Protein AF-A0A2V8Q129-F1 (afdb_monomer_lite)

Foldseek 3Di:
DDDDDDDDDDDDDDDDDDDDDDDDDDDDPPPPPCPDDVVVVVVVVVVVVVVVVVVVVVPPPPDDVVVVVVLVVLLVVLLVLLVVLLVVLVVCVVVVHDQDPVSCCVSVVSNVVSVVSNCVSVVPDDDPPDPPPPVVVVVVVPDDPNVVSVVVSVVSVVVVVD

Secondary structure (DSSP, 8-state):
-PPPPP-------------------------------HHHHHHHHHHHHHHHHHHHHHT--TT-HHHHHHHHHHHHHHHHHHHHHHHHHHHHHHTT----HHHHHHHHHHHHHHHHHHHHHHTPPPPP--S--HHHHHHHTTS-HHHHHHHHHHHHHHHHH-

Radius of gyration: 33.27 Å; chains: 1; bounding box: 88×64×53 Å

Structure (mmCIF, N/CA/C/O backbone):
data_AF-A0A2V8Q129-F1
#
_entry.id   AF-A0A2V8Q129-F1
#
loop_
_atom_site.group_PDB
_atom_site.id
_atom_site.type_symbol
_atom_site.label_atom_id
_atom_site.label_alt_id
_atom_site.label_comp_id
_atom_site.label_asym_id
_atom_site.label_entity_id
_atom_site.label_seq_id
_atom_site.pdbx_PDB_ins_code
_atom_site.Cartn_x
_atom_site.Cartn_y
_atom_site.Cartn_z
_atom_site.occupancy
_atom_site.B_iso_or_equiv
_atom_site.auth_seq_id
_atom_site.auth_comp_id
_atom_site.auth_asym_id
_atom_site.auth_atom_id
_atom_site.pdbx_PDB_model_num
ATOM 1 N N . MET A 1 1 ? 11.025 58.516 2.956 1.00 50.00 1 MET A N 1
ATOM 2 C CA . MET A 1 1 ? 12.047 57.469 3.205 1.00 50.00 1 MET A CA 1
ATOM 3 C C . MET A 1 1 ? 12.767 57.193 1.883 1.00 50.00 1 MET A C 1
ATOM 5 O O . MET A 1 1 ? 12.090 57.220 0.864 1.00 50.00 1 MET A O 1
ATOM 9 N N . LYS A 1 2 ? 14.103 57.047 1.845 1.00 41.94 2 LYS A N 1
ATOM 10 C CA . LYS A 1 2 ? 14.873 56.906 0.582 1.00 41.94 2 LYS A CA 1
ATOM 11 C C . LYS A 1 2 ? 15.173 55.427 0.267 1.00 41.94 2 LYS A C 1
ATOM 13 O O . LYS A 1 2 ? 15.456 54.692 1.210 1.00 41.94 2 LYS A O 1
ATOM 18 N N . PRO A 1 3 ? 15.188 54.996 -1.009 1.00 53.31 3 PRO A N 1
ATOM 19 C CA . PRO A 1 3 ? 15.648 53.659 -1.384 1.00 53.31 3 PRO A CA 1
ATOM 20 C C . PRO A 1 3 ? 17.183 53.570 -1.344 1.00 53.31 3 PRO A C 1
ATOM 22 O O . PRO A 1 3 ? 17.871 54.454 -1.858 1.00 53.31 3 PRO A O 1
ATOM 25 N N . GLN A 1 4 ? 17.729 52.488 -0.785 1.00 52.31 4 GLN A N 1
ATOM 26 C CA . GLN A 1 4 ? 19.159 52.176 -0.870 1.00 52.31 4 GLN A CA 1
ATOM 27 C C . GLN A 1 4 ? 19.427 51.189 -2.015 1.00 52.31 4 GLN A C 1
ATOM 29 O O . GLN A 1 4 ? 18.889 50.086 -2.033 1.00 52.31 4 GLN A O 1
ATOM 34 N N . LYS A 1 5 ? 20.298 51.574 -2.956 1.00 47.69 5 LYS A N 1
ATOM 35 C CA . LYS A 1 5 ? 20.985 50.637 -3.858 1.00 47.69 5 LYS A CA 1
ATOM 36 C C . LYS A 1 5 ? 22.361 50.334 -3.273 1.00 47.69 5 LYS A C 1
ATOM 38 O O . LYS A 1 5 ? 23.145 51.262 -3.094 1.00 47.69 5 LYS A O 1
ATOM 43 N N . ILE A 1 6 ? 22.672 49.061 -3.049 1.00 58.50 6 ILE A N 1
ATOM 44 C CA . ILE A 1 6 ? 24.037 48.613 -2.743 1.00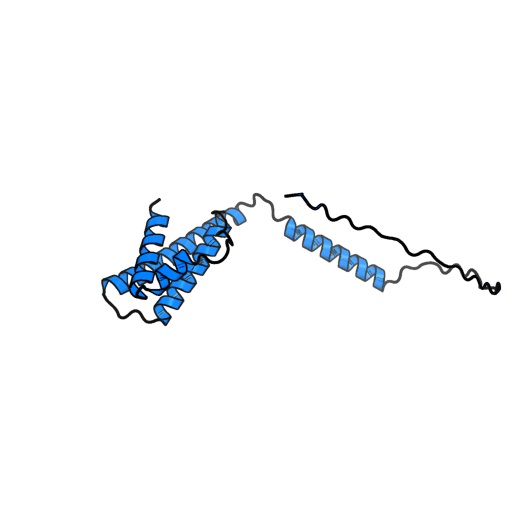 58.50 6 ILE A CA 1
ATOM 45 C C . ILE A 1 6 ? 24.785 48.399 -4.073 1.00 58.50 6 ILE A C 1
ATOM 47 O O . ILE A 1 6 ? 24.209 47.887 -5.034 1.00 58.50 6 ILE A O 1
ATOM 51 N N . LYS A 1 7 ? 26.048 48.838 -4.148 1.00 48.25 7 LYS A N 1
ATOM 52 C CA . LYS A 1 7 ? 26.939 48.701 -5.314 1.00 48.25 7 LYS A CA 1
ATOM 53 C C . LYS A 1 7 ? 28.371 48.405 -4.853 1.00 48.25 7 LYS A C 1
ATOM 55 O O . LYS A 1 7 ? 29.008 49.297 -4.302 1.00 48.25 7 LYS A O 1
ATOM 60 N N . ASN A 1 8 ? 28.893 47.233 -5.208 1.00 46.00 8 ASN A N 1
ATOM 61 C CA . ASN A 1 8 ? 30.296 46.836 -5.034 1.00 46.00 8 ASN A CA 1
ATOM 62 C C . ASN A 1 8 ? 30.810 46.357 -6.421 1.00 46.00 8 ASN A C 1
ATOM 64 O O . ASN A 1 8 ? 30.109 45.558 -7.036 1.00 46.00 8 ASN A O 1
ATOM 68 N N . VAL A 1 9 ? 31.911 46.804 -7.061 1.00 43.75 9 VAL A N 1
ATOM 69 C CA . VAL A 1 9 ? 33.042 47.698 -6.680 1.00 43.75 9 VAL A CA 1
ATOM 70 C C . VAL A 1 9 ? 33.863 47.090 -5.524 1.00 43.75 9 VAL A C 1
ATOM 72 O O . VAL A 1 9 ? 33.269 46.827 -4.491 1.00 43.75 9 VAL A O 1
ATOM 75 N N . PHE A 1 10 ? 35.173 46.786 -5.556 1.00 39.44 10 PHE A N 1
ATOM 76 C CA . PHE A 1 10 ? 36.371 47.043 -6.407 1.00 39.44 10 PHE A CA 1
ATOM 77 C C . PHE A 1 10 ? 37.376 45.869 -6.117 1.00 39.44 10 PHE A C 1
ATOM 79 O O . PHE A 1 10 ? 37.192 45.225 -5.088 1.00 39.44 10 PHE A O 1
ATOM 86 N N . TRP A 1 11 ? 38.460 45.488 -6.822 1.00 39.69 11 TRP A N 1
ATOM 87 C CA . TRP A 1 11 ? 39.117 45.759 -8.127 1.00 39.69 11 TRP A CA 1
ATOM 88 C C . TRP A 1 11 ? 40.119 44.580 -8.413 1.00 39.69 11 TRP A C 1
ATOM 90 O O . TRP A 1 11 ? 40.246 43.720 -7.540 1.00 39.69 11 TRP A O 1
ATOM 100 N N . PRO A 1 12 ? 40.835 44.463 -9.561 1.00 58.78 12 PRO A N 1
ATOM 101 C CA . PRO A 1 12 ? 41.717 43.315 -9.839 1.00 58.78 12 PRO A CA 1
ATOM 102 C C . PRO A 1 12 ? 43.168 43.513 -9.361 1.00 58.78 12 PRO A C 1
ATOM 104 O O . PRO A 1 12 ? 43.667 44.638 -9.315 1.00 58.78 12 PRO A O 1
ATOM 107 N N . TRP A 1 13 ? 43.896 42.413 -9.128 1.00 43.59 13 TRP A N 1
ATOM 108 C CA . TRP A 1 13 ? 45.337 42.449 -8.842 1.00 43.59 13 TRP A CA 1
ATOM 109 C C . TRP A 1 13 ? 46.168 42.135 -10.103 1.00 43.59 13 TRP A C 1
ATOM 111 O O . TRP A 1 13 ? 46.208 41.005 -10.581 1.00 43.59 13 TRP A O 1
ATOM 121 N N . ARG A 1 14 ? 46.850 43.154 -10.641 1.00 42.56 14 ARG A N 1
ATOM 122 C CA . ARG A 1 14 ? 48.117 43.008 -11.394 1.00 42.56 14 ARG A CA 1
ATOM 123 C C . ARG A 1 14 ? 49.211 43.014 -10.310 1.00 42.56 14 ARG A C 1
ATOM 125 O O . ARG A 1 14 ? 49.089 43.826 -9.401 1.00 42.56 14 ARG A O 1
ATOM 132 N N . THR A 1 15 ? 50.239 42.173 -10.269 1.00 47.50 15 THR A N 1
ATOM 133 C CA . THR A 1 15 ? 51.367 41.944 -11.207 1.00 47.50 15 THR A CA 1
ATOM 134 C C . THR A 1 15 ? 52.093 40.636 -10.747 1.00 47.50 15 THR A C 1
ATOM 136 O O . THR A 1 15 ? 51.514 39.907 -9.951 1.00 47.50 15 THR A O 1
ATOM 139 N N . LEU A 1 16 ? 53.291 40.186 -11.161 1.00 49.06 16 LEU A N 1
ATOM 140 C CA . LEU A 1 16 ? 54.468 40.792 -11.810 1.00 49.06 16 LEU A CA 1
ATOM 141 C C . LEU A 1 16 ? 55.318 39.712 -12.528 1.00 49.06 16 LEU A C 1
ATOM 143 O O . LEU A 1 16 ? 55.133 38.520 -12.302 1.00 49.06 16 LEU A O 1
ATOM 147 N N . ILE A 1 17 ? 56.248 40.131 -13.392 1.00 55.72 17 ILE A N 1
ATOM 148 C CA . ILE A 1 17 ? 57.150 39.259 -14.168 1.00 55.72 17 ILE A CA 1
ATOM 149 C C . ILE A 1 17 ? 58.453 39.012 -13.396 1.00 55.72 17 ILE A C 1
ATOM 151 O O . ILE A 1 17 ? 59.057 39.970 -12.921 1.00 55.72 17 ILE A O 1
ATOM 155 N N . ILE A 1 18 ? 58.961 37.775 -13.399 1.00 51.62 18 ILE A N 1
ATOM 156 C CA . ILE A 1 18 ? 60.403 37.502 -13.265 1.00 51.62 18 ILE A CA 1
ATOM 157 C C . ILE A 1 18 ? 60.825 36.563 -14.399 1.00 51.62 18 ILE A C 1
ATOM 159 O O . ILE A 1 18 ? 60.177 35.553 -14.658 1.00 51.62 18 ILE A O 1
ATOM 163 N N . SER A 1 19 ? 61.915 36.918 -15.077 1.00 51.22 19 SER A N 1
ATOM 164 C CA . SER A 1 19 ? 62.529 36.148 -16.160 1.00 51.22 19 SER A CA 1
ATOM 165 C C . SER A 1 19 ? 63.916 35.689 -15.712 1.00 51.22 19 SER A C 1
ATOM 167 O O . SER A 1 19 ? 64.776 36.530 -15.455 1.00 51.22 19 SER A O 1
ATOM 169 N N . ILE A 1 20 ? 64.149 34.378 -15.679 1.00 54.66 20 ILE A N 1
ATOM 170 C CA . ILE A 1 20 ? 65.484 33.774 -15.598 1.00 54.66 20 ILE A CA 1
ATOM 171 C C . ILE A 1 20 ? 65.533 32.687 -16.672 1.00 54.66 20 ILE A C 1
ATOM 173 O O . ILE A 1 20 ? 64.805 31.701 -16.590 1.00 54.66 20 ILE A O 1
ATOM 177 N N . GLY A 1 21 ? 66.363 32.882 -17.695 1.00 46.62 21 GLY A N 1
ATOM 178 C CA . GLY A 1 21 ? 66.637 31.868 -18.712 1.00 46.62 21 GLY A CA 1
ATOM 179 C C . GLY A 1 21 ? 67.988 31.211 -18.458 1.00 46.62 21 GLY A C 1
ATOM 180 O O . GLY A 1 21 ? 68.938 31.901 -18.094 1.00 46.62 21 GLY A O 1
ATOM 181 N N . CYS A 1 22 ? 68.098 29.901 -18.686 1.00 40.12 22 CYS A N 1
ATOM 182 C CA . CYS A 1 22 ? 69.397 29.234 -18.704 1.00 40.12 22 CYS A CA 1
ATOM 183 C C . CYS A 1 22 ? 69.459 28.089 -19.731 1.00 40.12 22 CYS A C 1
ATOM 185 O O . CYS A 1 22 ? 69.041 26.972 -19.455 1.00 40.12 22 CYS A O 1
ATOM 187 N N . TRP A 1 23 ? 70.039 28.430 -20.886 1.00 39.41 23 TRP A N 1
ATOM 188 C CA . TRP A 1 23 ? 70.928 27.610 -21.721 1.00 39.41 23 TRP A CA 1
ATOM 189 C C . TRP A 1 23 ? 70.362 26.388 -22.468 1.00 39.41 23 TRP A C 1
ATOM 191 O O . TRP A 1 23 ? 69.679 25.519 -21.939 1.00 39.41 23 TRP A O 1
ATOM 201 N N . PHE A 1 24 ? 70.756 26.297 -23.741 1.00 47.41 24 PHE A N 1
ATOM 202 C CA . PHE A 1 24 ? 70.586 25.108 -24.568 1.00 47.41 24 PHE A CA 1
ATOM 203 C C . PHE A 1 24 ? 71.578 24.018 -24.146 1.00 47.41 24 PHE A C 1
ATOM 205 O O . PHE A 1 24 ? 72.782 24.263 -24.091 1.00 47.41 24 PHE A O 1
ATOM 212 N N . ALA A 1 25 ? 71.085 22.795 -23.973 1.00 46.53 25 ALA A N 1
ATOM 213 C CA . ALA A 1 25 ? 71.884 21.576 -24.028 1.00 46.53 25 ALA A CA 1
ATOM 214 C C . ALA A 1 25 ? 71.248 20.623 -25.050 1.00 46.53 25 ALA A C 1
ATOM 216 O O . ALA A 1 25 ? 70.024 20.567 -25.177 1.00 46.53 25 ALA A O 1
ATOM 217 N N . PHE A 1 26 ? 72.073 19.900 -25.809 1.00 48.28 26 PHE A N 1
ATOM 218 C CA . PHE A 1 26 ? 71.597 18.962 -26.829 1.00 48.28 26 PHE A CA 1
ATOM 219 C C . PHE A 1 26 ? 70.739 17.844 -26.215 1.00 48.28 26 PHE A C 1
ATOM 221 O O . PHE A 1 26 ? 71.069 17.280 -25.175 1.00 48.28 26 PHE A O 1
ATOM 228 N N . SER A 1 27 ? 69.681 17.451 -26.920 1.00 40.41 27 SER A N 1
ATOM 229 C CA . SER A 1 27 ? 69.039 16.143 -26.769 1.00 40.41 27 SER A CA 1
ATOM 230 C C . SER A 1 27 ? 68.635 15.635 -28.147 1.00 40.41 27 SER A C 1
ATOM 232 O O . SER A 1 27 ? 68.122 16.389 -28.969 1.00 40.41 27 SER A O 1
ATOM 234 N N . VAL A 1 28 ? 68.951 14.371 -28.424 1.00 45.53 28 VAL A N 1
ATOM 235 C CA . VAL A 1 28 ? 68.845 13.778 -29.763 1.00 45.53 28 VAL A CA 1
ATOM 236 C C . VAL A 1 28 ? 67.381 13.546 -30.132 1.00 45.53 28 VAL A C 1
ATOM 238 O O . VAL A 1 28 ? 66.636 12.950 -29.355 1.00 45.53 28 VAL A O 1
ATOM 241 N N . THR A 1 29 ? 66.987 13.923 -31.352 1.00 43.47 29 THR A N 1
ATOM 242 C CA . THR A 1 29 ? 65.701 13.526 -31.945 1.00 43.47 29 THR A CA 1
ATOM 243 C C . THR A 1 29 ? 65.709 12.032 -32.273 1.00 43.47 29 THR A C 1
ATOM 245 O O . THR A 1 29 ? 65.868 11.627 -33.424 1.00 43.47 29 THR A O 1
ATOM 248 N N . ILE A 1 30 ? 65.538 11.188 -31.256 1.00 55.09 30 ILE A N 1
ATOM 249 C CA . ILE A 1 30 ? 65.204 9.781 -31.464 1.00 55.09 30 ILE A CA 1
ATOM 250 C C . ILE A 1 30 ? 63.753 9.746 -31.941 1.00 55.09 30 ILE A C 1
ATOM 252 O O . ILE A 1 30 ? 62.824 9.937 -31.157 1.00 55.09 30 ILE A O 1
ATOM 256 N N . ALA A 1 31 ? 63.560 9.495 -33.236 1.00 53.72 31 ALA A N 1
ATOM 257 C CA . ALA A 1 31 ? 62.256 9.215 -33.826 1.00 53.72 31 ALA A CA 1
ATOM 258 C C . ALA A 1 31 ? 61.772 7.819 -33.387 1.00 53.72 31 ALA A C 1
ATOM 260 O O . ALA A 1 31 ? 61.729 6.873 -34.174 1.00 53.72 31 ALA A O 1
ATOM 261 N N . ALA A 1 32 ? 61.455 7.682 -32.097 1.00 44.16 32 ALA A N 1
ATOM 262 C CA . ALA A 1 32 ? 60.892 6.472 -31.525 1.00 44.16 32 ALA A CA 1
ATOM 263 C C . ALA A 1 32 ? 59.527 6.214 -32.175 1.00 44.16 32 ALA A C 1
ATOM 265 O O . ALA A 1 32 ? 58.574 6.966 -31.970 1.00 44.16 32 ALA A O 1
ATOM 266 N N . GLN A 1 33 ? 59.452 5.166 -32.995 1.00 51.09 33 GLN A N 1
ATOM 267 C CA . GLN A 1 33 ? 58.221 4.776 -33.671 1.00 51.09 33 GLN A CA 1
ATOM 268 C C . GLN A 1 33 ? 57.150 4.479 -32.621 1.00 51.09 33 GLN A C 1
ATOM 270 O O . GLN A 1 33 ? 57.337 3.615 -31.764 1.00 51.09 33 GLN A O 1
ATOM 275 N N . THR A 1 34 ? 56.027 5.196 -32.680 1.00 46.00 34 THR A N 1
ATOM 276 C CA . THR A 1 34 ? 54.927 5.060 -31.720 1.00 46.00 34 THR A CA 1
ATOM 277 C C . THR A 1 34 ? 54.114 3.798 -32.000 1.00 46.00 34 THR A C 1
ATOM 279 O O . THR A 1 34 ? 52.959 3.863 -32.423 1.00 46.00 34 THR A O 1
ATOM 282 N N . VAL A 1 35 ? 54.719 2.635 -31.748 1.00 52.34 35 VAL A N 1
ATOM 283 C CA . VAL A 1 35 ? 53.974 1.401 -31.494 1.00 52.34 35 VAL A CA 1
ATOM 284 C C . VAL A 1 35 ? 53.108 1.681 -30.271 1.00 52.34 35 VAL A C 1
ATOM 286 O O . VAL A 1 35 ? 53.623 1.908 -29.176 1.00 52.34 35 VAL A O 1
ATOM 289 N N . GLY A 1 36 ? 51.796 1.767 -30.486 1.00 59.22 36 GLY A N 1
ATOM 290 C CA . GLY A 1 36 ? 50.847 2.105 -29.434 1.00 59.22 36 GLY A CA 1
ATOM 291 C C . GLY A 1 36 ? 50.945 1.108 -28.285 1.00 59.22 36 GLY A C 1
ATOM 292 O O . GLY A 1 36 ? 50.869 -0.098 -28.504 1.00 59.22 36 GLY A O 1
ATOM 293 N N . ASP A 1 37 ? 51.116 1.631 -27.073 1.00 72.56 37 ASP A N 1
ATOM 294 C CA . ASP A 1 37 ? 51.132 0.866 -25.826 1.00 72.56 37 ASP A CA 1
ATOM 295 C C . ASP A 1 37 ? 49.935 -0.112 -25.787 1.00 72.56 37 ASP A C 1
ATOM 297 O O . ASP A 1 37 ? 48.780 0.339 -25.787 1.00 72.56 37 ASP A O 1
ATOM 301 N N . PRO A 1 38 ? 50.174 -1.440 -25.781 1.00 74.69 38 PRO A N 1
ATOM 302 C CA . PRO A 1 38 ? 49.107 -2.422 -25.922 1.00 74.69 38 PRO A CA 1
ATOM 303 C C . PRO A 1 38 ? 48.134 -2.401 -24.738 1.00 74.69 38 PRO A C 1
ATOM 305 O O . PRO A 1 38 ? 46.965 -2.738 -24.923 1.00 74.69 38 PRO A O 1
ATOM 308 N N . ALA A 1 39 ? 48.560 -1.943 -23.553 1.00 76.94 39 ALA A N 1
ATOM 309 C CA . ALA A 1 39 ? 47.660 -1.768 -22.417 1.00 76.94 39 ALA A CA 1
ATOM 310 C C . ALA A 1 39 ? 46.659 -0.628 -22.669 1.00 76.94 39 ALA A C 1
ATOM 312 O O . ALA A 1 39 ? 45.474 -0.767 -22.371 1.00 76.94 39 ALA A O 1
ATOM 313 N N . LYS A 1 40 ? 47.094 0.472 -23.301 1.00 81.12 40 LYS A N 1
ATOM 314 C CA . LYS A 1 40 ? 46.203 1.585 -23.680 1.00 81.12 40 LYS A CA 1
ATOM 315 C C . LYS A 1 40 ? 45.235 1.189 -24.790 1.00 81.12 40 LYS A C 1
ATOM 317 O O . LYS A 1 40 ? 44.071 1.570 -24.725 1.00 81.12 40 LYS A O 1
ATOM 322 N N . ALA A 1 41 ? 45.684 0.392 -25.761 1.00 81.62 41 ALA A N 1
ATOM 323 C CA . ALA A 1 41 ? 44.808 -0.149 -26.800 1.00 81.62 41 ALA A CA 1
ATOM 324 C C . ALA A 1 41 ? 43.722 -1.076 -26.216 1.00 81.62 41 ALA A C 1
ATOM 326 O O . ALA A 1 41 ? 42.557 -0.975 -26.597 1.00 81.62 41 ALA A O 1
ATOM 327 N N . GLN A 1 42 ? 44.076 -1.936 -25.251 1.00 83.06 42 GLN A N 1
ATOM 328 C CA . GLN A 1 42 ? 43.106 -2.784 -24.549 1.00 83.06 42 GLN A CA 1
ATOM 329 C C . GLN A 1 42 ? 42.130 -1.969 -23.689 1.00 83.06 42 GLN A C 1
ATOM 331 O O . GLN A 1 42 ? 40.931 -2.237 -23.732 1.00 83.06 42 GLN A O 1
ATOM 336 N N . MET A 1 43 ? 42.609 -0.950 -22.966 1.00 85.94 43 MET A N 1
ATOM 337 C CA . MET A 1 43 ? 41.751 -0.086 -22.146 1.00 85.94 43 MET A CA 1
ATOM 338 C C . MET A 1 43 ? 40.749 0.700 -23.008 1.00 85.94 43 MET A C 1
ATOM 340 O O . MET A 1 43 ? 39.558 0.676 -22.727 1.00 85.94 43 MET A O 1
ATOM 344 N N . GLN A 1 44 ? 41.188 1.279 -24.131 1.00 86.44 44 GLN A N 1
ATOM 345 C CA . GLN A 1 44 ? 40.296 1.980 -25.066 1.00 86.44 44 GLN A CA 1
ATOM 346 C C . GLN A 1 44 ? 39.228 1.065 -25.689 1.00 86.44 44 GLN A C 1
ATOM 348 O O . GLN A 1 44 ? 38.096 1.499 -25.905 1.00 86.44 44 GLN A O 1
ATOM 353 N N . GLU A 1 45 ? 39.555 -0.198 -25.978 1.00 87.62 45 GLU A N 1
ATOM 354 C CA . GLU A 1 45 ? 38.580 -1.184 -26.465 1.00 87.62 45 GLU A CA 1
ATOM 355 C C . GLU A 1 45 ? 37.616 -1.647 -25.353 1.00 87.62 45 GLU A C 1
ATOM 357 O O . GLU A 1 45 ? 36.453 -1.938 -25.636 1.00 87.62 45 GLU A O 1
ATOM 362 N N . MET A 1 46 ? 38.051 -1.659 -24.088 1.00 87.50 46 MET A N 1
ATOM 363 C CA . MET A 1 46 ? 37.187 -1.899 -22.927 1.00 87.50 46 MET A CA 1
ATOM 364 C C . MET A 1 46 ? 36.194 -0.744 -22.727 1.00 87.50 46 MET A C 1
ATOM 366 O O . MET A 1 46 ? 34.986 -0.977 -22.790 1.00 87.50 46 MET A O 1
ATOM 370 N N . ASP A 1 47 ? 36.679 0.500 -22.633 1.00 89.25 47 ASP A N 1
ATOM 371 C CA . ASP A 1 47 ? 35.858 1.717 -22.516 1.00 89.25 47 ASP A CA 1
ATOM 372 C C . ASP A 1 47 ? 34.818 1.800 -23.653 1.00 89.25 47 ASP A C 1
ATOM 374 O O . ASP A 1 47 ? 33.641 2.116 -23.456 1.00 89.25 47 ASP A O 1
ATOM 378 N N . ARG A 1 48 ? 35.243 1.459 -24.878 1.00 88.56 48 ARG A N 1
ATOM 379 C CA . ARG A 1 48 ? 34.396 1.397 -26.077 1.00 88.56 48 ARG A CA 1
ATOM 380 C C . ARG A 1 48 ? 33.293 0.341 -25.975 1.00 88.56 48 ARG A C 1
ATOM 382 O O . ARG A 1 48 ? 32.194 0.586 -26.480 1.00 88.56 48 ARG A O 1
ATOM 389 N N . ARG A 1 49 ? 33.555 -0.814 -25.358 1.00 84.56 49 ARG A N 1
ATOM 390 C CA . ARG A 1 49 ? 32.548 -1.864 -25.118 1.00 84.56 49 ARG A CA 1
ATOM 391 C C . ARG A 1 49 ? 31.571 -1.455 -24.024 1.00 84.56 49 ARG A C 1
ATOM 393 O O . ARG A 1 49 ? 30.370 -1.622 -24.219 1.00 84.56 49 ARG A O 1
ATOM 400 N N . GLU A 1 50 ? 32.048 -0.856 -22.936 1.00 84.31 50 GLU A N 1
ATOM 401 C CA . GLU A 1 50 ? 31.188 -0.339 -21.866 1.00 84.31 50 GLU A CA 1
ATOM 402 C C . GLU A 1 50 ? 30.245 0.759 -22.378 1.00 84.31 50 GLU A C 1
ATOM 404 O O . GLU A 1 50 ? 29.032 0.671 -22.178 1.00 84.31 50 GLU A O 1
ATOM 409 N N . MET A 1 51 ? 30.757 1.724 -23.152 1.00 82.50 51 MET A N 1
ATOM 410 C CA . MET A 1 51 ? 29.926 2.736 -23.818 1.00 82.50 51 MET A CA 1
ATOM 411 C C . MET A 1 51 ? 28.879 2.119 -24.757 1.00 82.50 51 MET A C 1
ATOM 413 O O . MET A 1 51 ? 27.731 2.570 -24.780 1.00 82.50 51 MET A O 1
ATOM 417 N N . GLN A 1 52 ? 29.229 1.072 -25.515 1.00 80.62 52 GLN A N 1
ATOM 418 C CA . GLN A 1 52 ? 28.268 0.383 -26.382 1.00 80.62 52 GLN A CA 1
ATOM 419 C C . GLN A 1 52 ? 27.174 -0.324 -25.576 1.00 80.62 52 GLN A C 1
ATOM 421 O O . GLN A 1 52 ? 25.997 -0.121 -25.876 1.00 80.62 52 GLN A O 1
ATOM 426 N N . LEU A 1 53 ? 27.536 -1.084 -24.538 1.00 77.75 53 LEU A N 1
ATOM 427 C CA . LEU A 1 53 ? 26.589 -1.780 -23.661 1.00 77.75 53 LEU A CA 1
ATOM 428 C C . LEU A 1 53 ? 25.649 -0.797 -22.947 1.00 77.75 53 LEU A C 1
ATOM 430 O O . LEU A 1 53 ? 24.434 -0.997 -22.961 1.00 77.75 53 LEU A O 1
ATOM 434 N N . ASN A 1 54 ? 26.177 0.310 -22.420 1.00 73.69 54 ASN A N 1
ATOM 435 C CA . ASN A 1 54 ? 25.368 1.357 -21.797 1.00 73.69 54 ASN A CA 1
ATOM 436 C C . ASN A 1 54 ? 24.391 1.995 -22.810 1.00 73.69 54 ASN A C 1
ATOM 438 O O . ASN A 1 54 ? 23.196 2.122 -22.543 1.00 73.69 54 ASN A O 1
ATOM 442 N N . SER A 1 55 ? 24.857 2.276 -24.036 1.00 67.62 55 SER A N 1
ATOM 443 C CA . SER A 1 55 ? 24.012 2.820 -25.114 1.00 67.62 55 SER A CA 1
ATOM 444 C C . SER A 1 55 ? 22.925 1.857 -25.617 1.00 67.62 55 SER A C 1
ATOM 446 O O . SER A 1 55 ? 21.965 2.296 -26.254 1.00 67.62 55 SER A O 1
ATOM 448 N N . LEU A 1 56 ? 23.064 0.549 -25.366 1.00 65.94 56 LEU A N 1
ATOM 449 C CA . LEU A 1 56 ? 22.030 -0.453 -25.636 1.00 65.94 56 LEU A CA 1
ATOM 450 C C . LEU A 1 56 ? 20.989 -0.494 -24.508 1.00 65.94 56 LEU A C 1
ATOM 452 O O . LEU A 1 56 ? 19.803 -0.641 -24.800 1.00 65.94 56 LEU A O 1
ATOM 456 N N . GLY A 1 57 ? 21.408 -0.290 -23.254 1.00 58.72 57 GLY A N 1
ATOM 457 C CA . GLY A 1 57 ? 20.515 -0.161 -22.098 1.00 58.72 57 GLY A CA 1
ATOM 458 C C . GLY A 1 57 ? 19.577 1.047 -22.197 1.00 58.72 57 GLY A C 1
ATOM 459 O O . GLY A 1 57 ? 18.365 0.903 -22.034 1.00 58.72 57 GLY A O 1
ATOM 460 N N . GLU A 1 58 ? 20.102 2.224 -22.556 1.00 57.88 58 GLU A N 1
ATOM 461 C CA . GLU A 1 58 ? 19.270 3.424 -22.759 1.00 57.88 58 GLU A CA 1
ATOM 462 C C . GLU A 1 58 ? 18.321 3.311 -23.967 1.00 57.88 58 GLU A C 1
ATOM 464 O O . GLU A 1 58 ? 17.256 3.927 -23.985 1.00 57.88 58 GLU A O 1
ATOM 469 N N . LYS A 1 59 ? 18.645 2.470 -24.961 1.00 53.53 59 LYS A N 1
ATOM 470 C CA . LYS A 1 59 ? 17.806 2.220 -26.151 1.00 53.53 59 LYS A CA 1
ATOM 471 C C . LYS A 1 59 ? 16.666 1.219 -25.915 1.00 53.53 59 LYS A C 1
ATOM 473 O O . LYS A 1 59 ? 16.152 0.628 -26.870 1.00 53.53 59 LYS A O 1
ATOM 478 N N . ALA A 1 60 ? 16.204 1.078 -24.673 1.00 56.22 60 ALA A N 1
ATOM 479 C CA . ALA A 1 60 ? 14.924 0.453 -24.357 1.00 56.22 60 ALA A CA 1
ATOM 480 C C . ALA A 1 60 ? 13.793 1.173 -25.121 1.00 56.22 60 ALA A C 1
ATOM 482 O O . ALA A 1 60 ? 13.383 2.275 -24.751 1.00 56.22 60 ALA A O 1
ATOM 483 N N . ARG A 1 61 ? 13.318 0.561 -26.219 1.00 60.06 61 ARG A N 1
ATOM 484 C CA . ARG A 1 61 ? 12.399 1.187 -27.188 1.00 60.06 61 ARG A CA 1
ATOM 485 C C . ARG A 1 61 ? 11.195 1.826 -26.475 1.00 60.06 61 ARG A C 1
ATOM 487 O O . ARG A 1 61 ? 10.571 1.152 -25.655 1.00 60.06 61 ARG A O 1
ATOM 494 N N . PRO A 1 62 ? 10.815 3.077 -26.811 1.00 60.28 62 PRO A N 1
ATOM 495 C CA . PRO A 1 62 ? 9.744 3.787 -26.104 1.00 60.28 62 PRO A CA 1
ATOM 496 C C . PRO A 1 62 ? 8.374 3.098 -26.218 1.00 60.28 62 PRO A C 1
ATOM 498 O O . PRO A 1 62 ? 7.551 3.258 -25.326 1.00 60.28 62 PRO A O 1
ATOM 501 N N . ASN A 1 63 ? 8.171 2.283 -27.262 1.00 65.31 63 ASN A N 1
ATOM 502 C CA . ASN A 1 63 ? 6.979 1.461 -27.485 1.00 65.31 63 ASN A CA 1
ATOM 503 C C . ASN A 1 63 ? 7.324 -0.045 -27.520 1.00 65.31 63 ASN A C 1
ATOM 505 O O . ASN A 1 63 ? 7.055 -0.719 -28.513 1.00 65.31 63 ASN A O 1
ATOM 509 N N . ASP A 1 64 ? 7.953 -0.589 -26.472 1.00 81.62 64 ASP A N 1
ATOM 510 C CA . ASP A 1 64 ? 7.949 -2.046 -26.256 1.00 81.62 64 ASP A CA 1
ATOM 511 C C . ASP A 1 64 ? 6.620 -2.471 -25.592 1.00 81.62 64 ASP A C 1
ATOM 513 O O . ASP A 1 64 ? 6.389 -2.122 -24.427 1.00 81.62 64 ASP A O 1
ATOM 517 N N . PRO A 1 65 ? 5.743 -3.236 -26.277 1.00 84.88 65 PRO A N 1
ATOM 518 C CA . PRO A 1 65 ? 4.476 -3.677 -25.700 1.00 84.88 65 PRO A CA 1
ATOM 519 C C . PRO A 1 65 ? 4.662 -4.602 -24.490 1.00 84.88 65 PRO A C 1
ATOM 521 O O . PRO A 1 65 ? 3.802 -4.611 -23.614 1.00 84.88 65 PRO A O 1
ATOM 524 N N . LYS A 1 66 ? 5.784 -5.334 -24.375 1.00 87.38 66 LYS A N 1
ATOM 525 C CA . LYS A 1 66 ? 6.058 -6.169 -23.192 1.00 87.38 66 LYS A CA 1
ATOM 526 C C . LYS A 1 66 ? 6.324 -5.315 -21.957 1.00 87.38 66 LYS A C 1
ATOM 528 O O . LYS A 1 66 ? 5.819 -5.622 -20.881 1.00 87.38 66 LYS A O 1
ATOM 533 N N . ARG A 1 67 ? 7.066 -4.214 -22.117 1.00 84.62 67 ARG A N 1
ATOM 534 C CA . ARG A 1 67 ? 7.291 -3.222 -21.057 1.00 84.62 67 ARG A CA 1
ATOM 535 C C . ARG A 1 67 ? 5.989 -2.530 -20.652 1.00 84.62 67 ARG A C 1
ATOM 537 O O . ARG A 1 67 ? 5.753 -2.358 -19.4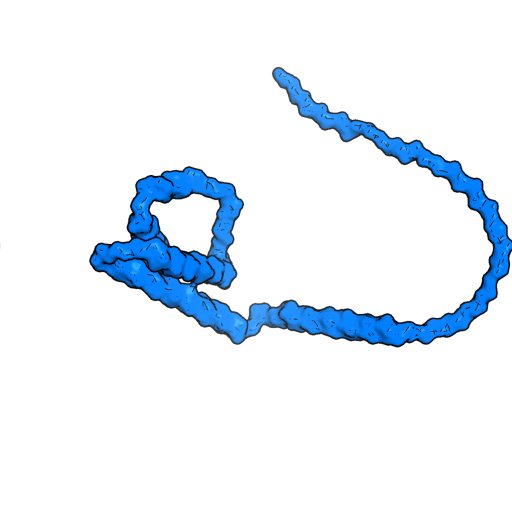60 1.00 84.62 67 ARG A O 1
ATOM 544 N N . ALA A 1 68 ? 5.147 -2.168 -21.621 1.00 85.81 68 ALA A N 1
ATOM 545 C CA . ALA A 1 68 ? 3.836 -1.581 -21.348 1.00 85.81 68 ALA A CA 1
ATOM 546 C C . ALA A 1 68 ? 2.931 -2.549 -20.563 1.00 85.81 68 ALA A C 1
ATOM 548 O O . ALA A 1 68 ? 2.375 -2.154 -19.540 1.00 85.81 68 ALA A O 1
ATOM 549 N N . GLN A 1 69 ? 2.855 -3.821 -20.977 1.00 89.44 69 GLN A N 1
ATOM 550 C CA . GLN A 1 69 ? 2.091 -4.848 -20.265 1.00 89.44 69 GLN A CA 1
ATOM 551 C C . GLN A 1 69 ? 2.613 -5.048 -18.836 1.00 89.44 69 GLN A C 1
ATOM 553 O O . GLN A 1 69 ? 1.843 -4.902 -17.896 1.00 89.44 69 GLN A O 1
ATOM 558 N N . ALA A 1 70 ? 3.923 -5.244 -18.649 1.00 90.00 70 ALA A N 1
ATOM 559 C CA . ALA A 1 70 ? 4.513 -5.437 -17.322 1.00 90.00 70 ALA A CA 1
ATOM 560 C C . ALA A 1 70 ? 4.291 -4.240 -16.370 1.00 90.00 70 ALA A C 1
ATOM 562 O O . ALA A 1 70 ? 4.178 -4.423 -15.158 1.00 90.00 70 ALA A O 1
ATOM 563 N N . MET A 1 71 ? 4.196 -3.012 -16.897 1.00 89.94 71 MET A N 1
ATOM 564 C CA . MET A 1 71 ? 3.801 -1.842 -16.102 1.00 89.94 71 MET A CA 1
ATOM 565 C C . MET A 1 71 ? 2.321 -1.885 -15.694 1.00 89.94 71 MET A C 1
ATOM 567 O O . MET A 1 71 ? 2.008 -1.536 -14.557 1.00 89.94 71 MET A O 1
ATOM 571 N N . MET A 1 72 ? 1.423 -2.336 -16.576 1.00 92.00 72 MET A N 1
ATOM 572 C CA . MET A 1 72 ? -0.000 -2.512 -16.254 1.00 92.00 72 MET A CA 1
ATOM 573 C C . MET A 1 72 ? -0.228 -3.669 -15.274 1.00 92.00 72 MET A C 1
ATOM 575 O O . MET A 1 72 ? -1.013 -3.522 -14.341 1.00 92.00 72 MET A O 1
ATOM 579 N N . ASP A 1 73 ? 0.516 -4.768 -15.412 1.00 94.69 73 ASP A N 1
ATOM 580 C CA . ASP A 1 73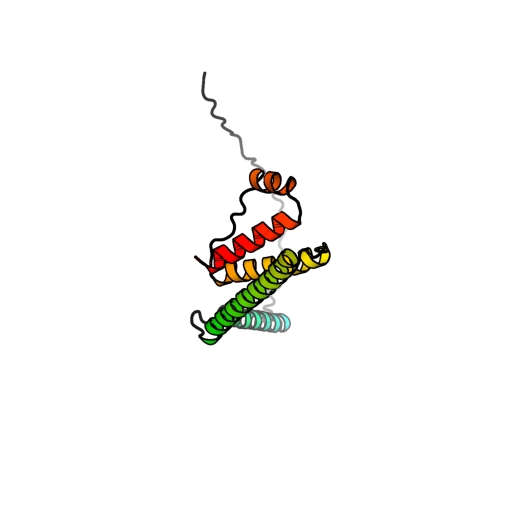 ? 0.500 -5.897 -14.475 1.00 94.69 73 ASP A CA 1
ATOM 581 C C . ASP A 1 73 ? 0.956 -5.451 -13.073 1.00 94.69 73 ASP A C 1
ATOM 583 O O . ASP A 1 73 ? 0.317 -5.778 -12.073 1.00 94.69 73 ASP A O 1
ATOM 587 N N . GLN A 1 74 ? 2.021 -4.638 -12.991 1.00 94.06 74 GLN A N 1
ATOM 588 C CA . GLN A 1 74 ? 2.498 -4.057 -11.731 1.00 94.06 74 GLN A CA 1
ATOM 589 C C . GLN A 1 74 ? 1.457 -3.123 -11.094 1.00 94.06 74 GLN A C 1
ATOM 591 O O . GLN A 1 74 ? 1.238 -3.184 -9.884 1.00 94.06 74 GLN A O 1
ATOM 596 N N . VAL A 1 75 ? 0.813 -2.267 -11.897 1.00 95.06 75 VAL A N 1
ATOM 597 C CA . VAL A 1 75 ? -0.274 -1.385 -11.442 1.00 95.06 75 VAL A CA 1
ATOM 598 C C . VAL A 1 75 ? -1.446 -2.214 -10.906 1.00 95.06 75 VAL A C 1
ATOM 600 O O . VAL A 1 75 ? -1.932 -1.945 -9.808 1.00 95.06 75 VAL A O 1
ATOM 603 N N . GLY A 1 76 ? -1.853 -3.260 -11.630 1.00 95.56 76 GLY A N 1
ATOM 604 C CA . GLY A 1 76 ? -2.893 -4.192 -11.197 1.00 95.56 76 GLY A CA 1
ATOM 605 C C . GLY A 1 76 ? -2.552 -4.891 -9.879 1.00 95.56 76 GLY A C 1
ATOM 606 O O . GLY A 1 76 ? -3.397 -4.936 -8.983 1.00 95.56 76 GLY A O 1
ATOM 607 N N . GLU A 1 77 ? -1.314 -5.377 -9.716 1.00 97.38 77 GLU A N 1
ATOM 608 C CA . GLU A 1 77 ? -0.866 -5.976 -8.453 1.00 97.38 77 GLU A CA 1
ATOM 609 C C . GLU A 1 77 ? -0.945 -4.964 -7.304 1.00 97.38 77 GLU A C 1
ATOM 611 O O . GLU A 1 77 ? -1.526 -5.265 -6.265 1.00 97.38 77 GLU A O 1
ATOM 616 N N . ASP A 1 78 ? -0.406 -3.754 -7.477 1.00 96.62 78 ASP A N 1
ATOM 617 C CA . ASP A 1 78 ? -0.360 -2.758 -6.404 1.00 96.62 78 ASP A CA 1
ATOM 618 C C . ASP A 1 78 ? -1.755 -2.315 -5.949 1.00 96.62 78 ASP A C 1
ATOM 620 O O . ASP A 1 78 ? -1.997 -2.253 -4.741 1.00 96.62 78 ASP A O 1
ATOM 624 N N . PHE A 1 79 ? -2.694 -2.098 -6.878 1.00 95.56 79 PHE A N 1
ATOM 625 C CA . PHE A 1 79 ? -4.099 -1.850 -6.536 1.00 95.56 79 PHE A CA 1
ATOM 626 C C . PHE A 1 79 ? -4.701 -3.012 -5.732 1.00 95.56 79 PHE A C 1
ATOM 628 O O . PHE A 1 79 ? -5.296 -2.785 -4.677 1.00 95.56 79 PHE A O 1
ATOM 635 N N . GLN A 1 80 ? -4.508 -4.262 -6.169 1.00 97.25 80 GLN A N 1
ATOM 636 C CA . GLN A 1 80 ? -5.025 -5.439 -5.457 1.00 97.25 80 GLN A CA 1
ATOM 637 C C . GLN A 1 80 ? -4.398 -5.606 -4.062 1.00 97.25 80 GLN A C 1
ATOM 639 O O . GLN A 1 80 ? -5.101 -5.938 -3.104 1.00 97.25 80 GLN A O 1
ATOM 644 N N . ARG A 1 81 ? -3.099 -5.318 -3.896 1.00 97.94 81 ARG A N 1
ATOM 645 C CA . ARG A 1 81 ? -2.425 -5.334 -2.584 1.00 97.94 81 ARG A CA 1
ATOM 646 C C . ARG A 1 81 ? -2.972 -4.251 -1.649 1.00 97.94 81 ARG A C 1
ATOM 648 O O . ARG A 1 81 ? -3.236 -4.555 -0.486 1.00 97.94 81 ARG A O 1
ATOM 655 N N . ILE A 1 82 ? -3.183 -3.026 -2.143 1.00 97.69 82 ILE A N 1
ATOM 656 C CA . ILE A 1 82 ? -3.777 -1.924 -1.362 1.00 97.69 82 ILE A CA 1
ATOM 657 C C . ILE A 1 82 ? -5.198 -2.286 -0.924 1.00 97.69 82 ILE A C 1
ATOM 659 O O . ILE A 1 82 ? -5.498 -2.200 0.264 1.00 97.69 82 ILE A O 1
ATOM 663 N N . LEU A 1 83 ? -6.045 -2.758 -1.846 1.00 96.62 83 LEU A N 1
ATOM 664 C CA . LEU A 1 83 ? -7.414 -3.188 -1.542 1.00 96.62 83 LEU A CA 1
ATOM 665 C C . LEU A 1 83 ? -7.448 -4.347 -0.535 1.00 96.62 83 LEU A C 1
ATOM 667 O O . LEU A 1 83 ? -8.285 -4.356 0.366 1.00 96.62 83 LEU A O 1
ATOM 671 N N . THR A 1 84 ? -6.510 -5.293 -0.627 1.00 97.94 84 THR A N 1
ATOM 672 C CA . THR A 1 84 ? -6.389 -6.396 0.339 1.00 97.94 84 THR A CA 1
ATOM 673 C C . THR A 1 84 ? -6.084 -5.874 1.746 1.00 97.94 84 THR A C 1
ATOM 675 O O . THR A 1 84 ? -6.806 -6.211 2.685 1.00 97.94 84 THR A O 1
ATOM 678 N N . ARG A 1 85 ? -5.077 -4.999 1.900 1.00 97.62 85 ARG A N 1
ATOM 679 C CA . ARG A 1 85 ? -4.726 -4.399 3.202 1.00 97.62 85 ARG A CA 1
ATOM 680 C C . ARG A 1 85 ? -5.823 -3.478 3.742 1.00 97.62 85 ARG A C 1
ATOM 682 O O . ARG A 1 85 ? -6.130 -3.537 4.927 1.00 97.62 85 ARG A O 1
ATOM 689 N N . HIS A 1 86 ? -6.471 -2.690 2.885 1.00 96.56 86 HIS A N 1
ATOM 690 C CA . HIS A 1 86 ? -7.656 -1.905 3.241 1.00 96.56 86 HIS A CA 1
ATOM 691 C C . HIS A 1 86 ? -8.767 -2.802 3.810 1.00 96.56 86 HIS A C 1
ATOM 693 O O . HIS A 1 86 ? -9.262 -2.550 4.904 1.00 96.56 86 HIS A O 1
ATOM 699 N N . ASN A 1 87 ? -9.093 -3.908 3.135 1.00 96.81 87 ASN A N 1
ATOM 700 C CA . ASN A 1 87 ? -10.107 -4.854 3.601 1.00 96.81 87 ASN A CA 1
ATOM 701 C C . ASN A 1 87 ? -9.718 -5.559 4.913 1.00 96.81 87 ASN A C 1
ATOM 703 O O . ASN A 1 87 ? -10.594 -5.933 5.688 1.00 96.81 87 ASN A O 1
ATOM 707 N N . GLU A 1 88 ? -8.433 -5.786 5.187 1.00 96.00 88 GLU A N 1
ATOM 708 C CA . GLU A 1 88 ? -7.954 -6.275 6.492 1.00 96.00 88 GLU A CA 1
ATOM 709 C C . GLU A 1 88 ? -8.169 -5.232 7.601 1.00 96.00 88 GLU A C 1
ATOM 711 O O . GLU A 1 88 ? -8.779 -5.558 8.620 1.00 96.00 88 GLU A O 1
ATOM 716 N N . LEU A 1 89 ? -7.759 -3.977 7.379 1.00 95.94 89 LEU A N 1
ATOM 717 C CA . LEU A 1 89 ? -7.948 -2.870 8.326 1.00 95.94 89 LEU A CA 1
ATOM 718 C C . LEU A 1 89 ? -9.437 -2.621 8.622 1.00 95.94 89 LEU A C 1
ATOM 720 O O . LEU A 1 89 ? -9.835 -2.580 9.786 1.00 95.94 89 LEU A O 1
ATOM 724 N N . VAL A 1 90 ? -10.277 -2.535 7.583 1.00 95.75 90 VAL A N 1
ATOM 725 C CA . VAL A 1 90 ? -11.731 -2.335 7.710 1.00 95.75 90 VAL A CA 1
ATOM 726 C C . VAL A 1 90 ? -12.388 -3.472 8.498 1.00 95.75 90 VAL A C 1
ATOM 728 O O . VAL A 1 90 ? -13.207 -3.202 9.373 1.00 95.75 90 VAL A O 1
ATOM 731 N N . ARG A 1 91 ? -12.011 -4.738 8.257 1.00 95.69 91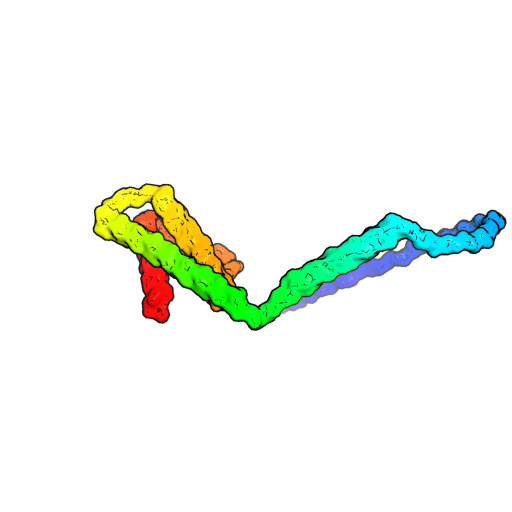 ARG A N 1
ATOM 732 C CA . ARG A 1 91 ? -12.550 -5.882 9.019 1.00 95.69 91 ARG A CA 1
ATOM 733 C C . ARG A 1 91 ? -12.126 -5.854 10.487 1.00 95.69 91 ARG A C 1
ATOM 735 O O . ARG A 1 91 ? -12.967 -6.102 11.347 1.00 95.69 91 ARG A O 1
ATOM 742 N N . ALA A 1 92 ? -10.871 -5.515 10.785 1.00 93.50 92 ALA A N 1
ATOM 743 C CA . ALA A 1 92 ? -10.388 -5.412 12.162 1.00 93.50 92 ALA A CA 1
ATOM 744 C C . ALA A 1 92 ? -11.078 -4.265 12.933 1.00 93.50 92 ALA A C 1
ATOM 746 O O . ALA A 1 92 ? -11.501 -4.454 14.075 1.00 93.50 92 ALA A O 1
ATOM 747 N N . ILE A 1 93 ? -11.282 -3.110 12.281 1.00 93.38 93 ILE A N 1
ATOM 748 C CA . ILE A 1 93 ? -12.056 -1.979 12.822 1.00 93.38 93 ILE A CA 1
ATOM 749 C C . ILE A 1 93 ? -13.518 -2.373 13.068 1.00 93.38 93 ILE A C 1
ATOM 751 O O . ILE A 1 93 ? -14.029 -2.143 14.163 1.00 93.38 93 ILE A O 1
ATOM 755 N N . ALA A 1 94 ? -14.187 -2.978 12.081 1.00 92.94 94 ALA A N 1
ATOM 756 C CA . ALA A 1 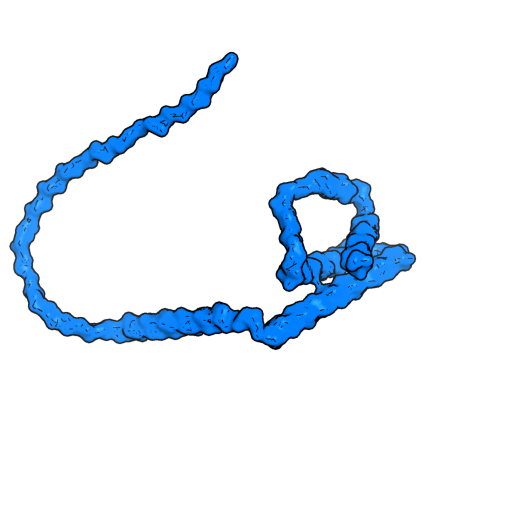94 ? -15.602 -3.349 12.169 1.00 92.94 94 ALA A CA 1
ATOM 757 C C . ALA A 1 94 ? -15.870 -4.423 13.237 1.00 92.94 94 ALA A C 1
ATOM 759 O O . ALA A 1 94 ? -16.898 -4.388 13.908 1.00 92.94 94 ALA A O 1
ATOM 760 N N . ALA A 1 95 ? -14.921 -5.340 13.446 1.00 93.12 95 ALA A N 1
ATOM 761 C CA . ALA A 1 95 ? -14.953 -6.317 14.531 1.00 93.12 95 ALA A CA 1
ATOM 762 C C . ALA A 1 95 ? -14.558 -5.732 15.908 1.00 93.12 95 ALA A C 1
ATOM 764 O O . ALA A 1 95 ? -14.499 -6.480 16.880 1.00 93.12 95 ALA A O 1
ATOM 765 N N . ASN A 1 96 ? -14.263 -4.425 15.998 1.00 85.62 96 ASN A N 1
ATOM 766 C CA . ASN A 1 96 ? -13.742 -3.737 17.188 1.00 85.62 96 ASN A CA 1
ATOM 767 C C . ASN A 1 96 ? -12.547 -4.455 17.847 1.00 85.62 96 ASN A C 1
ATOM 769 O O . ASN A 1 96 ? -12.399 -4.464 19.069 1.00 85.62 96 ASN A O 1
ATOM 773 N N . GLN A 1 97 ? -11.674 -5.044 17.029 1.00 86.00 97 GLN A N 1
ATOM 774 C CA . GLN A 1 97 ? -10.459 -5.695 17.509 1.00 86.00 97 GLN A CA 1
ATOM 775 C C . GLN A 1 97 ? -9.462 -4.656 18.034 1.00 86.00 97 GLN A C 1
ATOM 777 O O . GLN A 1 97 ? -9.361 -3.543 17.513 1.00 86.00 97 GLN A O 1
ATOM 782 N N . SER A 1 98 ? -8.678 -5.039 19.042 1.00 83.38 98 SER A N 1
ATOM 783 C CA . SER A 1 98 ? -7.525 -4.263 19.496 1.00 83.38 98 SER A CA 1
ATOM 784 C C . SER A 1 98 ? -6.450 -4.261 18.406 1.00 83.38 98 SER A C 1
ATOM 786 O O . SER A 1 98 ? -5.697 -5.227 18.262 1.00 83.38 98 SER A O 1
ATOM 788 N N . LEU A 1 99 ? -6.398 -3.185 17.621 1.00 87.38 99 LEU A N 1
ATOM 789 C CA . LEU A 1 99 ? -5.399 -2.999 16.573 1.00 87.38 99 LEU A CA 1
ATOM 790 C C . LEU A 1 99 ? -4.014 -2.851 17.218 1.00 87.38 99 LEU A C 1
ATOM 792 O O . LEU A 1 99 ? -3.752 -1.868 17.909 1.00 87.38 99 LEU A O 1
ATOM 796 N N . SER A 1 100 ? -3.123 -3.822 17.015 1.00 91.12 100 SER A N 1
ATOM 797 C CA . SER A 1 100 ? -1.746 -3.696 17.495 1.00 91.12 100 SER A CA 1
ATOM 798 C C . SER A 1 100 ? -0.976 -2.686 16.641 1.00 91.12 100 SER A C 1
ATOM 800 O O . SER A 1 100 ? -1.188 -2.596 15.429 1.00 91.12 100 SER A O 1
ATOM 802 N N . TYR A 1 101 ? -0.039 -1.958 17.260 1.00 92.06 101 TYR A N 1
ATOM 803 C CA . TYR A 1 101 ? 0.828 -1.016 16.543 1.00 92.06 101 TYR A CA 1
ATOM 804 C C . TYR A 1 101 ? 1.517 -1.684 15.343 1.00 92.06 101 TYR A C 1
ATOM 806 O O . TYR A 1 101 ? 1.511 -1.123 14.253 1.00 92.06 101 TYR A O 1
ATOM 814 N N . GLN A 1 102 ? 2.022 -2.912 15.525 1.00 94.19 102 GLN A N 1
ATOM 815 C CA . GLN A 1 102 ? 2.671 -3.687 14.464 1.00 94.19 102 GLN A CA 1
ATOM 816 C C . GLN A 1 102 ? 1.725 -3.998 13.292 1.00 94.19 102 GLN A C 1
ATOM 818 O O . GLN A 1 102 ? 2.094 -3.830 12.134 1.00 94.19 102 GLN A O 1
ATOM 823 N N . PHE A 1 103 ? 0.483 -4.416 13.565 1.00 94.00 103 PHE A N 1
ATOM 824 C CA . PHE A 1 103 ? -0.494 -4.670 12.502 1.00 94.00 103 PHE A CA 1
ATOM 825 C C . PHE A 1 103 ? -0.767 -3.403 11.680 1.00 94.00 103 PHE A C 1
ATOM 827 O O . PHE A 1 103 ? -0.812 -3.461 10.449 1.00 94.00 103 PHE A O 1
ATOM 834 N N . ILE A 1 104 ? -0.884 -2.248 12.346 1.00 94.00 104 ILE A N 1
ATOM 835 C CA . ILE A 1 104 ? -1.070 -0.967 11.661 1.00 94.00 104 ILE A CA 1
ATOM 836 C C . ILE A 1 104 ? 0.199 -0.575 10.889 1.00 94.00 104 ILE A C 1
ATOM 838 O O . ILE A 1 104 ? 0.085 -0.215 9.717 1.00 94.00 104 ILE A O 1
ATOM 842 N N . SER A 1 105 ? 1.400 -0.665 11.473 1.00 95.12 105 SER A N 1
ATOM 843 C CA . SER A 1 105 ? 2.652 -0.286 10.796 1.00 95.12 105 SER A CA 1
ATOM 844 C C . SER A 1 105 ? 2.915 -1.122 9.547 1.00 95.12 105 SER A C 1
ATOM 846 O O . SER A 1 105 ? 3.292 -0.577 8.510 1.00 95.12 105 SER A O 1
ATOM 848 N N . ASP A 1 106 ? 2.654 -2.426 9.609 1.00 96.56 106 ASP A N 1
ATOM 849 C CA . ASP A 1 106 ? 2.930 -3.354 8.512 1.00 96.56 106 ASP A CA 1
ATOM 850 C C . ASP A 1 106 ? 1.912 -3.176 7.369 1.00 96.56 106 ASP A C 1
ATOM 852 O O . ASP A 1 106 ? 2.279 -3.149 6.188 1.00 96.56 106 ASP A O 1
ATOM 856 N N . ALA A 1 107 ? 0.628 -2.984 7.702 1.00 96.44 107 ALA A N 1
ATOM 857 C CA . ALA A 1 107 ? -0.424 -2.730 6.720 1.00 96.44 107 ALA A CA 1
ATOM 858 C C . ALA A 1 107 ? -0.286 -1.345 6.062 1.00 96.44 107 ALA A C 1
ATOM 860 O O . ALA A 1 107 ? -0.303 -1.241 4.833 1.00 96.44 107 ALA A O 1
ATOM 861 N N . THR A 1 108 ? -0.107 -0.284 6.856 1.00 95.75 108 THR A N 1
ATOM 862 C CA . THR A 1 108 ? 0.061 1.091 6.347 1.00 95.75 108 THR A CA 1
ATOM 863 C C . THR A 1 108 ? 1.391 1.279 5.618 1.00 95.75 108 THR A C 1
ATOM 865 O O . THR A 1 108 ? 1.437 1.989 4.613 1.00 95.75 108 THR A O 1
ATOM 868 N N . GLY A 1 109 ? 2.452 0.589 6.049 1.00 96.69 109 GLY A N 1
ATOM 869 C CA . GLY A 1 109 ? 3.757 0.567 5.393 1.00 96.69 109 GLY A CA 1
ATOM 870 C C . GLY A 1 109 ? 3.703 -0.024 3.984 1.00 96.69 109 GLY A C 1
ATOM 871 O O . GLY A 1 109 ? 4.171 0.619 3.039 1.00 96.69 109 GLY A O 1
ATOM 872 N N . GLU A 1 110 ? 3.078 -1.198 3.803 1.00 97.75 110 GLU A N 1
ATOM 873 C CA . GLU A 1 110 ? 2.835 -1.727 2.453 1.00 97.75 110 GLU A CA 1
ATOM 874 C C . GLU A 1 110 ? 1.892 -0.812 1.659 1.00 97.75 110 GLU A C 1
ATOM 876 O O . GLU A 1 110 ? 2.242 -0.470 0.535 1.00 97.75 110 GLU A O 1
ATOM 881 N N . ILE A 1 111 ? 0.767 -0.331 2.210 1.00 97.38 111 ILE A N 1
ATOM 882 C CA . ILE A 1 111 ? -0.127 0.603 1.489 1.00 97.38 111 ILE A CA 1
ATOM 883 C C . ILE A 1 111 ? 0.659 1.813 0.957 1.00 97.38 111 ILE A C 1
ATOM 885 O O . ILE A 1 111 ? 0.623 2.085 -0.241 1.00 97.38 111 ILE A O 1
ATOM 889 N N . LYS A 1 112 ? 1.440 2.495 1.805 1.00 96.31 112 LYS A N 1
ATOM 890 C CA . LYS A 1 112 ? 2.253 3.664 1.427 1.00 96.31 112 LYS A CA 1
ATOM 891 C C . LYS A 1 112 ? 3.248 3.339 0.309 1.00 96.31 112 LYS A C 1
ATOM 893 O O . LYS A 1 112 ? 3.324 4.066 -0.680 1.00 96.31 112 LYS A O 1
ATOM 898 N N . LYS A 1 113 ? 3.982 2.231 0.441 1.00 96.62 113 LYS A N 1
ATOM 899 C CA . LYS A 1 113 ? 4.949 1.731 -0.551 1.00 96.62 113 LYS A CA 1
ATOM 900 C C . LYS A 1 113 ? 4.295 1.463 -1.913 1.00 96.62 113 LYS A C 1
ATOM 902 O O . LYS A 1 113 ? 4.852 1.842 -2.943 1.00 96.62 113 LYS A O 1
ATOM 907 N N . ARG A 1 114 ? 3.108 0.851 -1.917 1.00 96.44 114 ARG A N 1
ATOM 908 C CA . ARG A 1 114 ? 2.334 0.528 -3.126 1.00 96.44 114 ARG A CA 1
ATOM 909 C C . ARG A 1 114 ? 1.750 1.789 -3.765 1.00 96.44 114 ARG A C 1
ATOM 911 O O . ARG A 1 114 ? 1.925 1.987 -4.962 1.00 96.44 114 ARG A O 1
ATOM 918 N N . SER A 1 115 ? 1.170 2.696 -2.978 1.00 93.94 115 SER A N 1
ATOM 919 C CA . SER A 1 115 ? 0.624 3.969 -3.471 1.00 93.94 115 SER A CA 1
ATOM 920 C C . SER A 1 115 ? 1.691 4.863 -4.115 1.00 93.94 115 SER A C 1
ATOM 922 O O . SER A 1 115 ? 1.444 5.441 -5.170 1.00 93.94 115 SER A O 1
ATOM 924 N N . VAL A 1 116 ? 2.908 4.920 -3.558 1.00 93.25 116 VAL A N 1
ATOM 925 C CA . VAL A 1 116 ? 4.043 5.644 -4.171 1.00 93.25 116 VAL A CA 1
ATOM 926 C C . VAL A 1 116 ? 4.482 5.001 -5.501 1.00 93.25 116 VAL A C 1
ATOM 928 O O . VAL A 1 116 ? 4.827 5.713 -6.454 1.00 93.25 116 VAL A O 1
ATOM 931 N N . ARG A 1 117 ? 4.428 3.664 -5.617 1.00 92.50 117 ARG A N 1
ATOM 932 C CA . ARG A 1 117 ? 4.715 2.954 -6.877 1.00 92.50 117 ARG A CA 1
ATOM 933 C C . ARG A 1 117 ? 3.607 3.153 -7.920 1.00 92.50 117 ARG A C 1
ATOM 935 O O . ARG A 1 117 ? 3.928 3.377 -9.086 1.00 92.50 117 ARG A O 1
ATOM 942 N N . LEU A 1 118 ? 2.334 3.187 -7.518 1.00 92.69 118 LEU A N 1
ATOM 943 C CA . LEU A 1 118 ? 1.216 3.567 -8.393 1.00 92.69 118 LEU A CA 1
ATOM 944 C C . LEU A 1 118 ? 1.348 5.006 -8.896 1.00 92.69 118 LEU A C 1
ATOM 946 O O . LEU A 1 118 ? 1.282 5.233 -10.100 1.00 92.69 118 LEU A O 1
ATOM 950 N N . GLN A 1 119 ? 1.588 5.966 -8.001 1.00 89.50 119 GLN A N 1
ATOM 951 C CA . GLN A 1 119 ? 1.701 7.386 -8.341 1.00 89.50 119 GLN A CA 1
ATOM 952 C C . GLN A 1 119 ? 2.780 7.635 -9.402 1.00 89.50 119 GLN A C 1
ATOM 954 O O . GLN A 1 119 ? 2.525 8.290 -10.413 1.00 89.50 119 GLN A O 1
ATOM 959 N N . SER A 1 120 ? 3.963 7.044 -9.212 1.00 87.56 120 SER A N 1
ATOM 960 C CA . SER A 1 120 ? 5.070 7.132 -10.171 1.00 87.56 120 SER A CA 1
ATOM 961 C C . SER A 1 120 ? 4.812 6.366 -11.477 1.00 87.56 120 SER A C 1
ATOM 963 O O . SER A 1 120 ? 5.158 6.873 -12.544 1.00 87.56 120 SER A O 1
ATOM 965 N N . SER A 1 121 ? 4.155 5.200 -11.431 1.00 87.69 121 SER A N 1
ATOM 966 C CA . SER A 1 121 ? 3.810 4.413 -12.632 1.00 87.69 121 SER A CA 1
ATOM 967 C C . SER A 1 121 ? 2.745 5.090 -13.504 1.00 87.69 121 SER A C 1
ATOM 969 O O . SER A 1 121 ? 2.844 5.072 -14.730 1.00 87.69 121 SER A O 1
ATOM 971 N N . LEU A 1 122 ? 1.742 5.708 -12.874 1.00 86.00 122 LEU A N 1
ATOM 972 C CA . LEU A 1 122 ? 0.592 6.346 -13.525 1.00 86.00 122 LEU A CA 1
ATOM 973 C C . LEU A 1 122 ? 0.822 7.826 -13.873 1.00 86.00 122 LEU A C 1
ATOM 975 O O . LEU A 1 122 ? -0.034 8.442 -14.503 1.00 86.00 122 LEU A O 1
ATOM 979 N N . LYS A 1 123 ? 1.958 8.411 -13.463 1.00 83.31 123 LYS A N 1
ATOM 980 C CA . LYS A 1 123 ? 2.243 9.859 -13.545 1.00 83.31 123 LYS A CA 1
ATOM 981 C C . LYS A 1 123 ? 1.179 10.734 -12.864 1.00 83.31 123 LYS A C 1
ATOM 983 O O . LYS A 1 123 ? 1.013 11.899 -13.228 1.00 83.31 123 LYS A O 1
ATOM 988 N N . LEU A 1 124 ? 0.487 10.192 -11.859 1.00 68.44 124 LEU A N 1
ATOM 989 C CA . LEU A 1 124 ? -0.311 11.006 -10.944 1.00 68.44 124 LEU A CA 1
ATOM 990 C C . LEU A 1 124 ? 0.634 12.033 -10.312 1.00 68.44 124 LEU A C 1
ATOM 992 O O . LEU A 1 124 ? 1.784 11.704 -10.008 1.00 68.44 124 LEU A O 1
ATOM 996 N N . GLN A 1 125 ? 0.176 13.282 -10.189 1.00 62.62 125 GLN A N 1
ATOM 997 C CA . GLN A 1 125 ? 1.046 14.414 -9.862 1.00 62.62 125 GLN A CA 1
ATOM 998 C C . GLN A 1 125 ? 1.908 14.103 -8.633 1.00 62.62 125 GLN A C 1
ATOM 1000 O O . GLN A 1 125 ? 1.423 13.526 -7.656 1.00 62.62 125 GLN A O 1
ATOM 1005 N N . LYS A 1 126 ? 3.202 14.445 -8.713 1.00 52.56 126 LYS A N 1
ATOM 1006 C CA . LYS A 1 126 ? 4.167 14.262 -7.620 1.00 52.56 126 LYS A CA 1
ATOM 1007 C C . LYS A 1 126 ? 3.555 14.855 -6.339 1.00 52.56 126 LYS A C 1
ATOM 1009 O O . LYS A 1 126 ? 3.017 15.957 -6.440 1.00 52.56 126 LYS A O 1
ATOM 1014 N N . PRO A 1 127 ? 3.638 14.198 -5.161 1.00 52.41 127 PRO A N 1
ATOM 1015 C CA . PRO A 1 127 ? 3.244 14.867 -3.929 1.00 52.41 127 PRO A CA 1
ATOM 1016 C C . PRO A 1 127 ? 4.113 16.112 -3.839 1.00 52.41 127 PRO A C 1
ATOM 1018 O O . PRO A 1 127 ? 5.338 16.003 -3.996 1.00 52.41 127 PRO A O 1
ATOM 1021 N N . GLU A 1 128 ? 3.507 17.283 -3.662 1.00 43.72 128 GLU A N 1
ATOM 1022 C CA . GLU A 1 128 ? 4.326 18.470 -3.513 1.00 43.72 128 GLU A CA 1
ATOM 1023 C C . GLU A 1 128 ? 5.241 18.269 -2.309 1.00 43.72 128 GLU A C 1
ATOM 1025 O O . GLU A 1 128 ? 4.798 17.992 -1.196 1.00 43.72 128 GLU A O 1
ATOM 1030 N N . THR A 1 129 ? 6.542 18.443 -2.524 1.00 44.78 129 THR A N 1
ATOM 1031 C CA . THR A 1 129 ? 7.495 18.608 -1.428 1.00 44.78 129 THR A CA 1
ATOM 1032 C C . THR A 1 129 ? 7.428 20.049 -0.923 1.00 44.78 129 THR A C 1
ATOM 1034 O O . THR A 1 129 ? 8.460 20.703 -0.771 1.00 44.78 129 THR A O 1
ATOM 1037 N N . THR A 1 130 ? 6.209 20.561 -0.719 1.00 39.91 130 THR A N 1
ATOM 1038 C CA . THR A 1 130 ? 5.963 21.750 0.088 1.00 39.91 130 THR A CA 1
ATOM 1039 C C . THR A 1 130 ? 6.406 21.426 1.510 1.00 39.91 130 THR A C 1
ATOM 1041 O O . THR A 1 130 ? 6.261 20.298 1.988 1.00 39.91 130 THR A O 1
ATOM 1044 N N . THR A 1 131 ? 6.990 22.409 2.186 1.00 41.19 131 THR A N 1
ATOM 1045 C CA . THR A 1 131 ? 7.427 22.295 3.578 1.00 41.19 131 THR A CA 1
ATOM 1046 C C . THR A 1 131 ? 6.305 21.733 4.453 1.00 41.19 131 THR A C 1
ATOM 1048 O O . THR A 1 131 ? 5.226 22.317 4.463 1.00 41.19 131 THR A O 1
ATOM 1051 N N . GLN A 1 132 ? 6.598 20.639 5.172 1.00 44.56 132 GLN A N 1
ATOM 1052 C CA . GLN A 1 132 ? 5.754 19.940 6.155 1.00 44.56 132 GLN A CA 1
ATOM 1053 C C . GLN A 1 132 ? 4.550 20.766 6.638 1.00 44.56 132 GLN A C 1
ATOM 1055 O O . GLN A 1 132 ? 4.725 21.754 7.360 1.00 44.56 132 GLN A O 1
ATOM 1060 N N . ASP A 1 133 ? 3.342 20.358 6.237 1.00 45.12 133 ASP A N 1
ATOM 1061 C CA . ASP A 1 133 ? 2.119 21.069 6.596 1.00 45.12 133 ASP A CA 1
ATOM 1062 C C . ASP A 1 133 ? 1.836 20.955 8.099 1.00 45.12 133 ASP A C 1
ATOM 1064 O O . ASP A 1 133 ? 1.294 19.969 8.602 1.00 45.12 133 ASP A O 1
ATOM 1068 N N . ARG A 1 134 ? 2.167 22.034 8.811 1.00 45.97 134 ARG A N 1
ATOM 1069 C CA . ARG A 1 134 ? 1.892 22.200 10.241 1.00 45.97 134 ARG A CA 1
ATOM 1070 C C . ARG A 1 134 ? 0.393 22.251 10.564 1.00 45.97 134 ARG A C 1
ATOM 1072 O O . ARG A 1 134 ? 0.053 22.186 11.740 1.00 45.97 134 ARG A O 1
ATOM 1079 N N . GLY A 1 135 ? -0.489 22.366 9.568 1.00 49.38 135 GLY A N 1
ATOM 1080 C CA . GLY A 1 135 ? -1.930 22.171 9.716 1.00 49.38 135 GLY A CA 1
ATOM 1081 C C . GLY A 1 135 ? -2.288 20.697 9.904 1.00 49.38 135 GLY A C 1
ATOM 1082 O O . GLY A 1 135 ? -2.789 20.321 10.962 1.00 49.38 135 GLY A O 1
ATOM 1083 N N . THR A 1 136 ? -1.999 19.856 8.908 1.00 54.38 136 THR A N 1
ATOM 1084 C CA . THR A 1 136 ? -2.347 18.424 8.922 1.00 54.38 136 THR A CA 1
ATOM 1085 C C . THR A 1 136 ? -1.677 17.669 10.071 1.00 54.38 136 THR A C 1
ATOM 1087 O O . THR A 1 136 ? -2.364 16.934 10.776 1.00 54.38 136 THR A O 1
ATOM 1090 N N . ASP A 1 137 ? -0.385 17.894 10.338 1.00 52.94 137 ASP A N 1
ATOM 1091 C CA . ASP A 1 137 ? 0.302 17.233 11.462 1.00 52.94 137 ASP A CA 1
ATOM 1092 C C . ASP A 1 137 ? -0.317 17.618 12.821 1.00 52.94 137 ASP A C 1
ATOM 1094 O O . ASP A 1 137 ? -0.443 16.780 13.712 1.00 52.94 137 ASP A O 1
ATOM 1098 N N . SER A 1 138 ? -0.764 18.870 12.976 1.00 56.84 138 SER A N 1
ATOM 1099 C CA . SER A 1 138 ? -1.447 19.347 14.189 1.00 56.84 138 SER A CA 1
ATOM 1100 C C . SER A 1 138 ? -2.866 18.776 14.329 1.00 56.84 138 SER A C 1
ATOM 1102 O O . SER A 1 138 ? -3.319 18.518 15.442 1.00 56.84 138 SER A O 1
ATOM 1104 N N . ALA A 1 139 ? -3.560 18.531 13.211 1.00 60.00 139 ALA A N 1
ATOM 1105 C CA . ALA A 1 139 ? -4.877 17.895 13.207 1.00 60.00 139 ALA A CA 1
ATOM 1106 C C . ALA A 1 139 ? -4.805 16.400 13.567 1.00 60.00 139 ALA A C 1
ATOM 1108 O O . ALA A 1 139 ? -5.649 15.916 14.318 1.00 60.00 139 ALA A O 1
ATOM 1109 N N . LEU A 1 140 ? -3.782 15.687 13.080 1.00 62.47 140 LEU A N 1
ATOM 1110 C CA . LEU A 1 140 ? -3.527 14.285 13.432 1.00 62.47 140 LEU A CA 1
ATOM 1111 C C . LEU A 1 140 ? -3.034 14.140 14.879 1.00 62.47 140 LEU A C 1
ATOM 1113 O O . LEU A 1 140 ? -3.473 13.241 15.586 1.00 62.47 140 LEU A O 1
ATOM 1117 N N . SER A 1 141 ? -2.212 15.076 15.371 1.00 62.28 141 SER A N 1
ATOM 1118 C CA . SER A 1 141 ? -1.633 15.041 16.728 1.00 62.28 141 SER A CA 1
ATOM 1119 C C . SER A 1 141 ? -2.651 15.014 17.890 1.00 62.28 141 SER A C 1
ATOM 1121 O O . SER A 1 141 ? -2.231 14.869 19.041 1.00 62.28 141 SER A O 1
ATOM 1123 N N . GLY A 1 142 ? -3.953 15.179 17.630 1.00 63.75 142 GLY A N 1
ATOM 1124 C CA . GLY A 1 142 ? -5.030 15.062 18.622 1.00 63.75 142 GLY A CA 1
ATOM 1125 C C . GLY A 1 142 ? -5.993 13.886 18.405 1.00 63.75 142 GLY A C 1
ATOM 1126 O O . GLY A 1 142 ? -6.977 13.787 19.134 1.00 63.75 142 GLY A O 1
ATOM 1127 N N . MET A 1 143 ? -5.758 13.032 17.406 1.00 80.06 143 MET A N 1
ATOM 1128 C CA . MET A 1 143 ? -6.624 11.896 17.070 1.00 80.06 143 MET A CA 1
ATOM 1129 C C . MET A 1 143 ? -6.189 10.612 17.789 1.00 80.06 143 MET A C 1
ATOM 1131 O O . MET A 1 143 ? -5.009 10.406 18.071 1.00 80.06 143 MET A O 1
ATOM 1135 N N . GLU A 1 144 ? -7.131 9.698 18.041 1.00 87.50 144 GLU A N 1
ATOM 1136 C CA . GLU A 1 144 ? -6.760 8.325 18.385 1.00 87.50 144 GLU A CA 1
ATOM 1137 C C . GLU A 1 144 ? -6.262 7.585 17.135 1.00 87.50 144 GLU A C 1
ATOM 1139 O O . GLU A 1 144 ? -6.804 7.740 16.039 1.00 87.50 144 GLU A O 1
ATOM 1144 N N . MET A 1 145 ? -5.278 6.694 17.298 1.00 87.81 145 MET A N 1
ATOM 1145 C CA . MET A 1 145 ? -4.688 5.922 16.191 1.00 87.81 145 MET A CA 1
ATOM 1146 C C . MET A 1 145 ? -5.737 5.122 15.386 1.00 87.81 145 MET A C 1
ATOM 1148 O O . MET A 1 145 ? -5.563 4.872 14.194 1.00 87.81 145 MET A O 1
ATOM 1152 N N . LYS A 1 146 ? -6.860 4.738 16.011 1.00 89.44 146 LYS A N 1
ATOM 1153 C CA . LYS A 1 146 ? -7.992 4.087 15.332 1.00 89.44 146 LYS A CA 1
ATOM 1154 C C . LYS A 1 14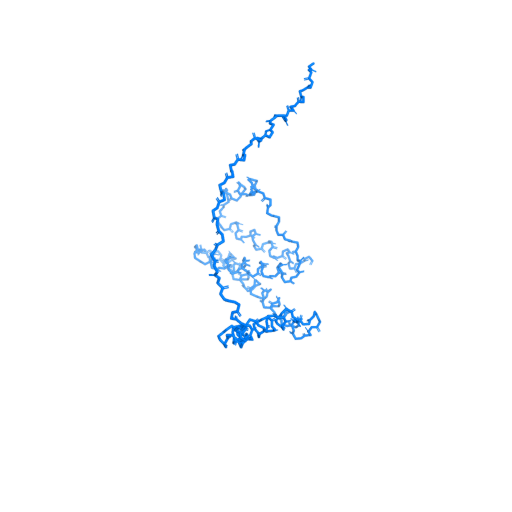6 ? -8.673 5.023 14.324 1.00 89.44 146 LYS A C 1
ATOM 1156 O O . LYS A 1 146 ? -9.027 4.574 13.233 1.00 89.44 146 LYS A O 1
ATOM 1161 N N . ASP A 1 147 ? -8.816 6.304 14.654 1.00 91.56 147 ASP A N 1
ATOM 1162 C CA . ASP A 1 147 ? -9.457 7.301 13.795 1.00 91.56 147 ASP A CA 1
ATOM 1163 C C . ASP A 1 147 ? -8.571 7.681 12.604 1.00 91.56 147 ASP A C 1
ATOM 1165 O O . ASP A 1 147 ? -9.083 7.863 11.498 1.00 91.56 147 ASP A O 1
ATOM 1169 N N . GLU A 1 148 ? -7.245 7.711 12.781 1.00 92.56 148 GLU A N 1
ATOM 1170 C CA . GLU A 1 148 ? -6.291 7.870 11.673 1.00 92.56 148 GLU A CA 1
ATOM 1171 C C . GLU A 1 148 ? -6.419 6.728 10.651 1.00 92.56 148 GLU A C 1
ATOM 1173 O O . GLU A 1 148 ? -6.485 6.960 9.441 1.00 92.56 148 GLU A O 1
ATOM 1178 N N . VAL A 1 149 ? -6.519 5.479 11.123 1.00 93.75 149 VAL A N 1
ATOM 1179 C CA . VAL A 1 149 ? -6.701 4.309 10.247 1.00 93.75 149 VAL A CA 1
ATOM 1180 C C . VAL A 1 149 ? -8.080 4.334 9.573 1.00 93.75 149 VAL A C 1
ATOM 1182 O O . VAL A 1 149 ? -8.186 3.989 8.394 1.00 93.75 149 VAL A O 1
ATOM 1185 N N . ILE A 1 150 ? -9.131 4.798 10.260 1.00 94.56 150 ILE A N 1
ATOM 1186 C CA . ILE A 1 150 ? -10.456 5.034 9.655 1.00 94.56 150 ILE A CA 1
ATOM 1187 C C . ILE A 1 150 ? -10.377 6.112 8.561 1.00 94.56 150 ILE A C 1
ATOM 1189 O O . ILE A 1 150 ? -10.973 5.941 7.493 1.00 94.56 150 ILE A O 1
ATOM 1193 N N . LEU A 1 151 ? -9.634 7.200 8.785 1.00 95.38 151 LEU A N 1
ATOM 1194 C CA . LEU A 1 151 ? -9.422 8.263 7.799 1.00 95.38 151 LEU A CA 1
ATOM 1195 C C . LEU A 1 151 ? -8.672 7.741 6.564 1.00 95.38 151 LEU A C 1
ATOM 1197 O O . LEU A 1 151 ? -9.128 7.967 5.443 1.00 95.38 151 LEU A O 1
ATOM 1201 N N . LEU A 1 152 ? -7.598 6.968 6.753 1.00 95.12 152 LEU A N 1
ATOM 1202 C CA . LEU A 1 152 ? -6.885 6.293 5.663 1.00 95.12 152 LEU A CA 1
ATOM 1203 C C . LEU A 1 152 ? -7.812 5.355 4.872 1.00 95.12 152 LEU A C 1
ATOM 1205 O O . LEU A 1 152 ? -7.776 5.341 3.641 1.00 95.12 152 LEU A O 1
ATOM 1209 N N . CYS A 1 153 ? -8.674 4.592 5.550 1.00 95.19 153 CYS A N 1
ATOM 1210 C CA . CYS A 1 153 ? -9.626 3.715 4.869 1.00 95.19 153 CYS A CA 1
ATOM 1211 C C . CYS A 1 153 ? -10.592 4.513 3.980 1.00 95.19 153 CYS A C 1
ATOM 1213 O O . CYS A 1 153 ? -10.779 4.140 2.823 1.00 95.19 153 CYS A O 1
ATOM 1215 N N . LYS A 1 154 ? -11.120 5.648 4.462 1.00 95.38 154 LYS A N 1
ATOM 1216 C CA . LYS A 1 154 ? -11.970 6.559 3.670 1.00 95.38 154 LYS A CA 1
ATOM 1217 C C . LYS A 1 154 ? -11.224 7.200 2.492 1.00 95.38 154 LYS A C 1
ATOM 1219 O O . LYS A 1 154 ? -11.810 7.386 1.430 1.00 95.38 154 LYS A O 1
ATOM 1224 N N . GLN A 1 155 ? -9.937 7.523 2.648 1.00 94.38 155 GLN A N 1
ATOM 1225 C CA . GLN A 1 155 ? -9.105 8.050 1.557 1.00 94.38 155 GLN A CA 1
ATOM 1226 C C . GLN A 1 155 ? -8.906 7.013 0.440 1.00 94.38 155 GLN A C 1
ATOM 1228 O O . GLN A 1 155 ? -9.059 7.349 -0.734 1.00 94.38 155 GLN A O 1
ATOM 1233 N N . ILE A 1 156 ? -8.626 5.753 0.794 1.00 94.50 156 ILE A N 1
ATOM 1234 C CA . ILE A 1 156 ? -8.511 4.644 -0.171 1.00 94.50 156 ILE A CA 1
ATOM 1235 C C . ILE A 1 156 ? -9.861 4.381 -0.851 1.00 94.50 156 ILE A C 1
ATOM 1237 O O . ILE A 1 156 ? -9.916 4.260 -2.071 1.00 94.50 156 ILE A O 1
ATOM 1241 N N . GLU A 1 157 ? -10.952 4.337 -0.082 1.00 93.75 157 GLU A N 1
ATOM 1242 C CA . GLU A 1 157 ? -12.308 4.153 -0.608 1.00 93.75 157 GLU A CA 1
ATOM 1243 C C . GLU A 1 157 ? -12.687 5.261 -1.603 1.00 93.75 157 GLU A C 1
ATOM 1245 O O . GLU A 1 157 ? -13.213 4.965 -2.674 1.00 93.75 157 GLU A O 1
ATOM 1250 N N . SER A 1 158 ? -12.375 6.521 -1.282 1.00 92.19 158 SER A N 1
ATOM 1251 C CA . SER A 1 158 ? -12.568 7.659 -2.183 1.00 92.19 158 SER A CA 1
ATOM 1252 C C . SER A 1 158 ? -11.753 7.490 -3.467 1.00 92.19 158 SER A C 1
ATOM 1254 O O . SER A 1 158 ? -12.321 7.506 -4.555 1.00 92.19 158 SER A O 1
ATOM 1256 N N . PHE A 1 159 ? -10.444 7.232 -3.372 1.00 89.19 159 PHE A N 1
ATOM 1257 C CA . PHE A 1 159 ? -9.564 7.047 -4.537 1.00 89.19 159 PHE A CA 1
ATOM 1258 C C . PHE A 1 159 ? -10.028 5.933 -5.499 1.00 89.19 159 PHE A C 1
ATOM 1260 O O . PHE A 1 159 ? -9.759 6.008 -6.692 1.00 89.19 159 PHE A O 1
ATOM 1267 N N . VAL A 1 160 ? -10.749 4.927 -4.996 1.00 87.44 160 VAL A N 1
ATOM 1268 C CA . VAL A 1 160 ? -11.291 3.799 -5.778 1.00 87.44 160 VAL A CA 1
ATOM 1269 C C . VAL A 1 160 ? -12.688 4.086 -6.366 1.00 87.44 160 VAL A C 1
ATOM 1271 O O . VAL A 1 160 ? -13.146 3.341 -7.230 1.00 87.44 160 VAL A O 1
ATOM 1274 N N . LYS A 1 161 ? -13.373 5.148 -5.917 1.00 88.50 161 LYS A N 1
ATOM 1275 C CA . LYS A 1 161 ? -14.753 5.508 -6.307 1.00 88.50 161 LYS A CA 1
ATOM 1276 C C . LYS A 1 161 ? -14.887 6.802 -7.131 1.00 88.50 161 LYS A C 1
ATOM 1278 O O . LYS A 1 161 ? -16.016 7.130 -7.497 1.00 88.50 161 LYS A O 1
ATOM 1283 N N . ASN A 1 162 ? -13.795 7.535 -7.373 1.00 58.69 162 ASN A N 1
ATOM 1284 C CA . ASN A 1 162 ? -13.768 8.713 -8.262 1.00 58.69 162 ASN A CA 1
ATOM 1285 C C . ASN A 1 162 ? -13.607 8.310 -9.736 1.00 58.69 162 ASN A C 1
ATOM 1287 O O . ASN A 1 162 ? -12.897 7.311 -9.987 1.00 58.69 162 ASN A O 1
#

pLDDT: mean 74.87, std 20.35, range [39.41, 97.94]

Sequence (162 aa):
MKPQKIKNVFWPWRTLIISIGCWFAFSVTIAAQTVGDPAKAQMQEMDRREMQLNSLGEKARPNDPKRAQAMMDQVGEDFQRILTRHNELVRAIAANQSLSYQFISDATGEIKKRSVRLQSSLKLQKPETTTQDRGTDSALSGMEMKDEVILLCKQIESFVKN